Protein AF-A0A6B3E8I5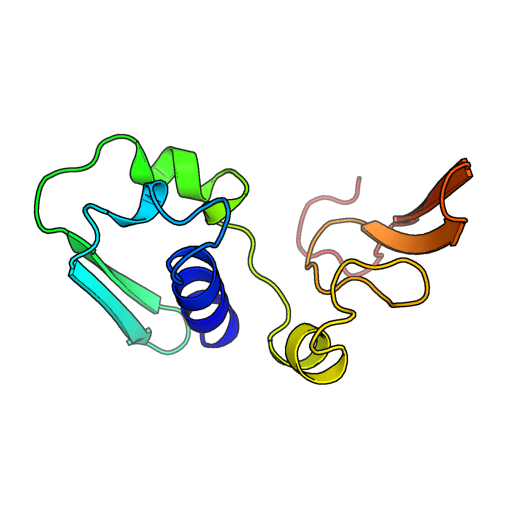-F1 (afdb_monomer)

Foldseek 3Di:
DVLQQVLLCVLCDPPHPNVVLCPQWPDWDDPDPPDIDIDGVDDDPCNVVSLVDDSVFRFDPVQCVVCDPCQPPFPGWHRGLDQWTFPHDDPPPDTDIDGDPPRPDDRD

Structure (mmCIF, N/CA/C/O backbone):
data_AF-A0A6B3E8I5-F1
#
_entry.id   AF-A0A6B3E8I5-F1
#
loop_
_atom_site.group_PDB
_atom_site.id
_atom_site.type_symbol
_atom_site.label_atom_id
_atom_site.label_alt_id
_atom_site.label_comp_id
_atom_site.label_asym_id
_atom_site.label_entity_id
_atom_site.label_seq_id
_atom_site.pdbx_PDB_ins_code
_atom_site.Cartn_x
_atom_site.Cartn_y
_atom_site.Cartn_z
_atom_site.occupancy
_atom_site.B_iso_or_equiv
_atom_site.auth_seq_id
_atom_site.auth_comp_id
_atom_site.auth_asym_id
_atom_site.auth_atom_id
_atom_site.pdbx_PDB_model_num
ATOM 1 N N . ALA A 1 1 ? 6.175 -2.528 10.700 1.00 94.88 1 ALA A N 1
ATOM 2 C CA . ALA A 1 1 ? 4.981 -1.928 11.331 1.00 94.88 1 ALA A CA 1
ATOM 3 C C . ALA A 1 1 ? 4.744 -0.515 10.815 1.00 94.88 1 ALA A C 1
ATOM 5 O O . ALA A 1 1 ? 3.617 -0.215 10.464 1.00 94.88 1 ALA A O 1
ATOM 6 N N . ASP A 1 2 ? 5.772 0.332 10.711 1.00 97.88 2 ASP A N 1
ATOM 7 C CA . ASP A 1 2 ? 5.586 1.718 10.252 1.00 97.88 2 ASP A CA 1
ATOM 8 C C . ASP A 1 2 ? 5.062 1.816 8.809 1.00 97.88 2 ASP A C 1
ATOM 10 O O . ASP A 1 2 ? 4.064 2.493 8.587 1.00 97.88 2 ASP A O 1
ATOM 14 N N . ASP A 1 3 ? 5.638 1.066 7.860 1.00 98.19 3 ASP A N 1
ATOM 15 C CA . ASP A 1 3 ? 5.122 1.006 6.479 1.00 98.19 3 ASP A CA 1
ATOM 16 C C . ASP A 1 3 ? 3.707 0.419 6.393 1.00 98.19 3 ASP A C 1
ATOM 18 O O . ASP A 1 3 ? 2.912 0.835 5.556 1.00 98.19 3 ASP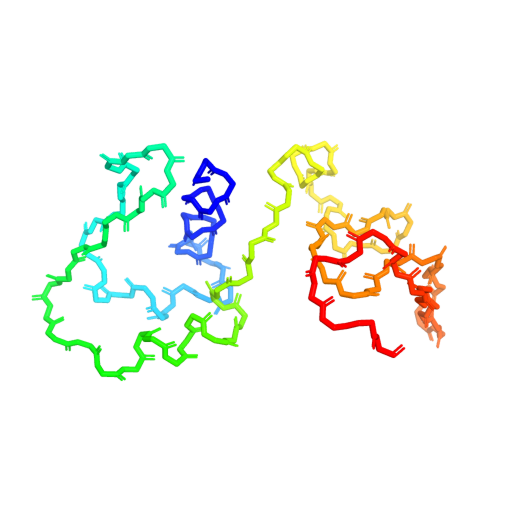 A O 1
ATOM 22 N N . VAL A 1 4 ? 3.365 -0.512 7.295 1.00 98.31 4 VAL A N 1
ATOM 23 C CA . VAL A 1 4 ? 2.016 -1.097 7.375 1.00 98.31 4 VAL A CA 1
ATOM 24 C C . VAL A 1 4 ? 1.015 -0.027 7.790 1.00 98.31 4 VAL A C 1
ATOM 26 O O . VAL A 1 4 ? 0.041 0.192 7.083 1.00 98.31 4 VAL A O 1
ATOM 29 N N . LEU A 1 5 ? 1.263 0.663 8.909 1.00 98.62 5 LEU A N 1
ATOM 30 C CA . LEU A 1 5 ? 0.366 1.714 9.386 1.00 98.62 5 LEU A CA 1
ATOM 31 C C . LEU A 1 5 ? 0.219 2.823 8.342 1.00 98.62 5 LEU A C 1
ATOM 33 O O . LEU A 1 5 ? -0.900 3.207 8.029 1.00 98.62 5 LEU A O 1
ATOM 37 N N . TRP A 1 6 ? 1.334 3.275 7.767 1.00 98.38 6 TRP A N 1
ATOM 38 C CA . TRP A 1 6 ? 1.317 4.310 6.739 1.00 98.38 6 TRP A CA 1
ATOM 39 C C . TRP A 1 6 ? 0.530 3.884 5.492 1.00 98.38 6 TRP A C 1
ATOM 41 O O . TRP A 1 6 ? -0.235 4.685 4.964 1.00 98.38 6 TRP A O 1
ATOM 51 N N . SER A 1 7 ? 0.672 2.633 5.039 1.00 98.31 7 SER A N 1
ATOM 52 C CA . SER A 1 7 ? -0.076 2.130 3.878 1.00 98.31 7 SER A CA 1
ATOM 53 C C . SER A 1 7 ? -1.573 2.049 4.174 1.00 98.31 7 SER A C 1
ATOM 55 O O . SER A 1 7 ? -2.369 2.536 3.381 1.00 98.31 7 SER A O 1
ATOM 57 N N . LEU A 1 8 ? -1.966 1.523 5.340 1.00 98.38 8 LEU A N 1
ATOM 58 C CA . LEU A 1 8 ? -3.375 1.463 5.745 1.00 98.38 8 LEU A CA 1
ATOM 59 C C . LEU A 1 8 ? -3.995 2.863 5.886 1.00 98.38 8 LEU A C 1
ATOM 61 O O . LEU A 1 8 ? -5.117 3.088 5.449 1.00 98.38 8 LEU A O 1
ATOM 65 N N . GLU A 1 9 ? -3.263 3.826 6.456 1.00 98.25 9 GLU A N 1
ATOM 66 C CA . GLU A 1 9 ? -3.695 5.230 6.525 1.00 98.25 9 GLU A CA 1
ATOM 67 C C . GLU A 1 9 ? -3.813 5.868 5.141 1.00 98.25 9 GLU A C 1
ATOM 69 O O . GLU A 1 9 ? -4.726 6.662 4.909 1.00 98.25 9 GLU A O 1
ATOM 74 N N . ARG A 1 10 ? -2.909 5.520 4.217 1.00 97.19 10 ARG A N 1
ATOM 75 C CA . ARG A 1 10 ? -2.985 5.955 2.826 1.00 97.19 10 ARG A CA 1
ATOM 76 C C . ARG A 1 10 ? -4.259 5.419 2.181 1.00 97.19 10 ARG A C 1
ATOM 78 O O . ARG A 1 10 ? -5.000 6.225 1.638 1.00 97.19 10 ARG A O 1
ATOM 85 N N . HIS A 1 11 ? -4.519 4.114 2.265 1.00 97.94 11 HIS A N 1
ATOM 86 C CA . HIS A 1 11 ? -5.701 3.450 1.692 1.00 97.94 11 HIS A CA 1
ATOM 87 C C . HIS A 1 11 ? -7.014 3.990 2.263 1.00 97.94 11 HIS A C 1
ATOM 89 O O . HIS A 1 11 ? -7.927 4.288 1.507 1.00 97.94 11 HIS A O 1
ATOM 95 N N . ALA A 1 12 ? -7.066 4.245 3.572 1.00 98.19 12 ALA A N 1
ATOM 96 C CA . ALA A 1 12 ? -8.204 4.886 4.237 1.00 98.19 12 ALA A CA 1
ATOM 97 C C . ALA A 1 12 ? -8.344 6.395 3.931 1.00 98.19 12 ALA A C 1
ATOM 99 O O . ALA A 1 12 ? -9.264 7.061 4.419 1.00 98.19 12 ALA A O 1
ATOM 100 N N . GLY A 1 13 ? -7.390 6.983 3.204 1.00 97.31 13 GLY A N 1
ATOM 101 C CA . GLY A 1 13 ? -7.355 8.404 2.891 1.00 97.31 13 GLY A CA 1
ATOM 102 C C . GLY A 1 13 ? -8.495 8.814 1.962 1.00 97.31 13 GLY A C 1
ATOM 103 O O . GLY A 1 13 ? -8.855 8.100 1.038 1.00 97.31 13 GLY A O 1
ATOM 104 N N . LYS A 1 14 ? -9.042 10.020 2.155 1.00 91.81 14 LYS A N 1
ATOM 105 C CA . LYS A 1 14 ? -10.145 10.528 1.322 1.00 91.81 14 LYS A CA 1
ATOM 106 C C . LYS A 1 14 ? -9.789 10.469 -0.168 1.00 91.81 14 LYS A C 1
ATOM 108 O O . LYS A 1 14 ? -8.758 11.011 -0.562 1.00 91.81 14 LYS A O 1
ATOM 113 N N . LYS A 1 15 ? -10.718 9.953 -0.981 1.00 90.75 15 LYS A N 1
ATOM 114 C CA . LYS A 1 15 ? -10.604 9.793 -2.445 1.00 90.75 15 LYS A CA 1
ATOM 115 C C . LYS A 1 15 ? -9.626 8.707 -2.900 1.00 90.75 15 LYS A C 1
ATOM 117 O O . LYS A 1 15 ? -9.342 8.647 -4.094 1.00 90.75 15 LYS A O 1
ATOM 122 N N . MET A 1 16 ? -9.118 7.873 -1.997 1.00 94.81 16 MET A N 1
ATOM 123 C CA . MET A 1 16 ? -8.473 6.641 -2.432 1.00 94.81 16 MET A CA 1
ATOM 124 C C . MET A 1 16 ? -9.525 5.634 -2.873 1.00 94.81 16 MET A C 1
ATOM 126 O O . MET A 1 16 ? -10.649 5.646 -2.373 1.00 94.81 16 MET A O 1
ATOM 130 N N . GLU A 1 17 ? -9.148 4.783 -3.817 1.00 93.94 17 GLU A N 1
ATOM 131 C CA . GLU A 1 17 ? -10.019 3.739 -4.352 1.00 93.94 17 GLU A CA 1
ATOM 132 C C . GLU A 1 17 ? -10.475 2.769 -3.260 1.00 93.94 17 GLU A C 1
ATOM 134 O O . GLU A 1 17 ? -11.615 2.339 -3.296 1.00 93.94 17 GLU A O 1
ATOM 139 N N . GLN A 1 18 ? -9.622 2.528 -2.260 1.00 96.88 18 GLN A N 1
ATOM 140 C CA . GLN A 1 18 ? -9.859 1.607 -1.153 1.00 96.88 18 GLN A CA 1
ATOM 141 C C . GLN A 1 18 ? -10.412 2.303 0.108 1.00 96.88 18 GLN A C 1
ATOM 143 O O . GLN A 1 18 ? -10.146 1.866 1.227 1.00 96.88 18 GLN A O 1
ATOM 148 N N . SER A 1 19 ? -11.057 3.469 -0.020 1.00 97.62 19 SER A N 1
ATOM 149 C CA . SER A 1 19 ? -11.475 4.234 1.169 1.00 97.62 19 SER A CA 1
ATOM 150 C C . SER A 1 19 ? -12.630 3.562 1.913 1.00 97.62 19 SER A C 1
ATOM 152 O O . SER A 1 19 ? -12.668 3.587 3.146 1.00 97.62 19 SER A O 1
ATOM 154 N N . ASP A 1 20 ? -13.594 3.014 1.174 1.00 96.31 20 ASP A N 1
ATOM 155 C CA . ASP A 1 20 ? -14.850 2.481 1.703 1.00 96.31 20 ASP A CA 1
ATOM 156 C C . ASP A 1 20 ? -14.643 1.197 2.510 1.00 96.31 20 ASP A C 1
ATOM 158 O O . ASP A 1 20 ? -15.359 0.958 3.487 1.00 96.31 20 ASP A O 1
ATOM 162 N N . GLU A 1 21 ? -13.590 0.427 2.231 1.00 97.62 21 GLU A N 1
ATOM 163 C CA . GLU A 1 21 ? -13.217 -0.735 3.041 1.00 97.62 21 GLU A CA 1
ATOM 164 C C . GLU A 1 21 ? -12.795 -0.358 4.470 1.00 97.62 21 GLU A C 1
ATOM 166 O O . GLU A 1 21 ? -12.758 -1.224 5.347 1.00 97.62 21 GLU A O 1
ATOM 171 N N . PHE A 1 22 ? -12.511 0.919 4.748 1.00 98.00 22 PHE A N 1
ATOM 172 C CA . PHE A 1 22 ? -12.135 1.412 6.077 1.00 98.00 22 PHE A CA 1
ATOM 173 C C . PHE A 1 22 ? -13.254 2.186 6.790 1.00 98.00 22 PHE A C 1
ATOM 175 O O . PHE A 1 22 ? -13.029 2.676 7.901 1.00 98.00 22 PHE A O 1
ATOM 182 N N . ASP A 1 23 ? -14.471 2.268 6.242 1.00 96.25 23 ASP A N 1
ATOM 183 C CA . ASP A 1 23 ? -15.563 3.080 6.811 1.00 96.25 23 ASP A CA 1
ATOM 184 C C . ASP A 1 23 ? -15.911 2.704 8.264 1.00 96.25 23 ASP A C 1
ATOM 186 O O . ASP A 1 23 ? -16.153 3.568 9.128 1.00 96.25 23 ASP A O 1
ATOM 190 N N . ASN A 1 24 ? -15.869 1.405 8.569 1.00 97.94 24 ASN A N 1
ATOM 191 C CA . ASN A 1 24 ? -16.112 0.875 9.909 1.00 97.94 24 ASN A CA 1
ATOM 192 C C . ASN A 1 24 ? -14.898 0.982 10.841 1.00 97.94 24 ASN A C 1
ATOM 194 O O . ASN A 1 24 ? -15.055 0.790 12.050 1.00 97.94 24 ASN A O 1
ATOM 198 N N . VAL A 1 25 ? -13.705 1.315 10.344 1.00 98.19 25 VAL A N 1
ATOM 199 C CA . VAL A 1 25 ? -12.501 1.471 11.170 1.00 98.19 25 VAL A CA 1
ATOM 200 C C . VAL A 1 25 ? -12.593 2.781 11.958 1.00 98.19 25 VAL A C 1
ATOM 202 O O . VAL A 1 25 ? -12.869 3.860 11.434 1.00 98.19 25 VAL A O 1
ATOM 205 N N . SER A 1 26 ? -12.396 2.696 13.272 1.00 98.38 26 SER A N 1
ATOM 206 C CA . SER A 1 26 ? -12.380 3.846 14.184 1.00 98.38 26 SER A CA 1
ATOM 207 C C . SER A 1 26 ? -10.971 4.331 14.506 1.00 98.38 26 SER A C 1
ATOM 209 O O . SER A 1 26 ? -10.776 5.522 14.734 1.00 98.38 26 SER A O 1
ATOM 211 N N . SER A 1 27 ? -9.981 3.437 14.547 1.00 98.44 27 SER A N 1
ATOM 212 C CA . SER A 1 27 ? -8.576 3.822 14.716 1.00 98.44 27 SER A CA 1
ATOM 213 C C . SER A 1 27 ? -7.629 2.735 14.232 1.00 98.44 27 SER A C 1
ATOM 215 O O . SER A 1 27 ? -7.944 1.550 14.341 1.00 98.44 27 SER A O 1
ATOM 217 N N . MET A 1 28 ? -6.448 3.155 13.783 1.00 98.56 28 MET A N 1
ATOM 218 C CA . MET A 1 28 ? -5.317 2.299 13.434 1.00 98.56 28 MET A CA 1
ATOM 219 C C . MET A 1 28 ? -4.098 2.802 14.202 1.00 98.56 28 MET A C 1
ATOM 221 O O . MET A 1 28 ? -3.816 4.000 14.191 1.00 98.56 28 MET A O 1
ATOM 225 N N . LYS A 1 29 ? -3.416 1.928 14.946 1.00 98.44 29 LYS A N 1
ATOM 226 C CA . LYS A 1 29 ? -2.261 2.319 15.767 1.00 98.44 29 LYS A CA 1
ATOM 227 C C . LYS A 1 29 ? -1.188 1.247 15.751 1.00 98.44 29 LYS A C 1
ATOM 229 O O . LYS A 1 29 ? -1.488 0.072 15.941 1.00 98.44 29 LYS A O 1
ATOM 234 N N . LYS A 1 30 ? 0.073 1.659 15.635 1.00 98.31 30 LYS A N 1
ATOM 235 C CA . LYS A 1 30 ? 1.217 0.804 15.958 1.00 98.31 30 LYS A CA 1
ATOM 236 C C . LYS A 1 30 ? 1.285 0.630 17.472 1.00 98.31 30 LYS A C 1
ATOM 238 O O . LYS A 1 30 ? 1.578 1.581 18.191 1.00 98.31 30 LYS A O 1
ATOM 243 N N . THR A 1 31 ? 0.996 -0.573 17.948 1.00 98.19 31 THR A N 1
ATOM 244 C CA . THR A 1 31 ? 0.981 -0.911 19.381 1.00 98.19 31 THR A CA 1
ATOM 245 C C . THR A 1 31 ? 2.205 -1.714 19.811 1.00 98.19 31 THR A C 1
ATOM 247 O O . THR A 1 31 ? 2.450 -1.863 21.003 1.00 98.19 31 THR A O 1
ATOM 250 N N . GLY A 1 32 ? 3.044 -2.128 18.856 1.00 97.44 32 GLY A N 1
ATOM 251 C CA . GLY A 1 32 ? 4.331 -2.761 19.123 1.00 97.44 32 GLY A CA 1
ATOM 252 C C . GLY A 1 32 ? 5.285 -2.717 17.923 1.00 97.44 32 GLY A C 1
ATOM 253 O O . GLY A 1 32 ? 4.928 -2.221 16.849 1.00 97.44 32 GLY A O 1
ATOM 254 N N . PRO A 1 33 ? 6.515 -3.253 18.056 1.00 96.25 33 PRO A N 1
ATOM 255 C CA . PRO A 1 33 ? 7.515 -3.231 16.982 1.00 96.25 33 PRO A CA 1
ATOM 256 C C . PRO A 1 33 ? 7.052 -3.910 15.683 1.00 96.25 33 PRO A C 1
ATOM 258 O O . PRO A 1 33 ? 7.416 -3.484 14.585 1.00 96.25 33 PRO A O 1
ATOM 261 N N . ARG A 1 34 ? 6.221 -4.952 15.800 1.00 96.44 34 ARG A N 1
ATOM 262 C CA . ARG A 1 34 ? 5.628 -5.710 14.686 1.00 96.44 34 ARG A CA 1
ATOM 263 C C . ARG A 1 34 ? 4.112 -5.877 14.843 1.00 96.44 34 ARG A C 1
ATOM 265 O O . ARG A 1 34 ? 3.561 -6.867 14.387 1.00 96.44 34 ARG A O 1
ATOM 272 N N . GLU A 1 35 ? 3.451 -4.921 15.492 1.00 98.00 35 GLU A N 1
ATOM 273 C CA . GLU A 1 35 ? 2.028 -5.024 15.826 1.00 98.00 35 GLU A CA 1
ATOM 274 C C . GLU A 1 35 ? 1.278 -3.740 15.463 1.00 98.00 35 GLU A C 1
ATOM 276 O O . GLU A 1 35 ? 1.689 -2.643 15.857 1.00 98.00 35 GLU A O 1
ATOM 281 N N . ILE A 1 36 ? 0.174 -3.899 14.727 1.00 98.31 36 ILE A N 1
ATOM 282 C CA . ILE A 1 36 ? -0.817 -2.857 14.455 1.00 98.31 36 ILE A CA 1
ATOM 283 C C . ILE A 1 36 ? -2.144 -3.298 15.072 1.00 98.31 36 ILE A C 1
ATOM 285 O O . ILE A 1 36 ? -2.639 -4.382 14.773 1.00 98.31 36 ILE A O 1
ATOM 289 N N . THR A 1 37 ? -2.735 -2.442 15.899 1.00 98.38 37 THR A N 1
ATOM 290 C CA . THR A 1 37 ? -4.083 -2.627 16.436 1.00 98.38 37 THR A CA 1
ATOM 291 C C . THR A 1 37 ? -5.062 -1.754 15.665 1.00 98.38 37 THR A C 1
ATOM 293 O O . THR A 1 37 ? -4.900 -0.531 15.606 1.00 98.38 37 THR A O 1
ATOM 296 N N . LEU A 1 38 ? -6.110 -2.380 15.130 1.00 98.38 38 LEU A N 1
ATOM 297 C CA . LEU A 1 38 ? -7.253 -1.700 14.534 1.00 98.38 38 LEU A CA 1
ATOM 298 C C . LEU A 1 38 ? -8.462 -1.812 15.461 1.00 98.38 38 LEU A C 1
ATOM 300 O O . LEU A 1 38 ? -8.701 -2.851 16.077 1.00 98.38 38 LEU A O 1
ATOM 304 N N . ARG A 1 39 ? -9.227 -0.730 15.571 1.00 98.44 39 ARG A N 1
ATOM 305 C CA . ARG A 1 39 ? -10.516 -0.709 16.272 1.00 98.44 39 ARG A CA 1
ATOM 306 C C . ARG A 1 39 ? -11.612 -0.377 15.282 1.00 98.44 39 ARG A C 1
ATOM 308 O O . ARG A 1 39 ? -11.372 0.366 14.337 1.00 98.44 39 ARG A O 1
ATOM 315 N N . PHE A 1 40 ? -12.806 -0.889 15.546 1.00 98.62 40 PHE A N 1
ATOM 316 C CA . PHE A 1 40 ? -13.963 -0.742 14.673 1.00 98.62 40 PHE A CA 1
ATOM 317 C C . PHE A 1 40 ? -15.111 -0.057 15.414 1.00 98.62 40 PHE A C 1
ATOM 319 O O . PHE A 1 40 ? -15.204 -0.139 16.641 1.00 98.62 40 PHE A O 1
ATOM 326 N N . LYS A 1 41 ? -15.961 0.650 14.669 1.00 98.50 41 LYS A N 1
ATOM 327 C CA . LYS A 1 41 ? -17.204 1.279 15.145 1.00 98.50 41 LYS A CA 1
ATOM 328 C C . LYS A 1 41 ? -18.336 0.252 15.246 1.00 98.50 41 LYS A C 1
ATOM 330 O O . LYS A 1 41 ? -19.202 0.379 16.104 1.00 98.50 41 LYS A O 1
ATOM 335 N N . ALA A 1 42 ? -18.298 -0.762 14.384 1.00 97.44 42 ALA A N 1
ATOM 336 C CA . ALA A 1 42 ? -19.220 -1.888 14.330 1.00 97.44 42 ALA A CA 1
ATOM 337 C C . ALA A 1 42 ? -18.469 -3.147 13.853 1.00 97.44 42 ALA A C 1
ATOM 339 O O . ALA A 1 42 ? -17.398 -3.016 13.259 1.00 97.44 42 ALA A O 1
ATOM 340 N N . PRO A 1 43 ? -18.983 -4.362 14.107 1.00 97.81 43 PRO A N 1
ATOM 341 C CA . PRO A 1 43 ? -18.408 -5.578 13.540 1.00 97.81 43 PRO A CA 1
ATOM 342 C C . PRO A 1 43 ? -18.335 -5.511 12.010 1.00 97.81 43 PRO A C 1
ATOM 344 O O . PRO A 1 43 ? -19.319 -5.162 11.364 1.00 97.81 43 PRO A O 1
ATOM 347 N N . ASP A 1 44 ? -17.191 -5.899 11.445 1.00 97.88 44 ASP A N 1
ATOM 348 C CA . ASP A 1 44 ? -16.962 -5.914 10.001 1.00 97.88 44 ASP A CA 1
ATOM 349 C C . ASP A 1 44 ? -16.417 -7.280 9.564 1.00 97.88 44 ASP A C 1
ATOM 351 O O . ASP A 1 44 ? -15.272 -7.638 9.844 1.00 97.88 44 ASP A O 1
ATOM 355 N N . ALA A 1 45 ? -17.263 -8.073 8.906 1.00 96.62 45 ALA A N 1
ATOM 356 C CA . ALA A 1 45 ? -16.907 -9.417 8.452 1.00 96.62 45 ALA A CA 1
ATOM 357 C C . ALA A 1 45 ? -16.116 -9.426 7.131 1.00 96.62 45 ALA A C 1
ATOM 359 O O . ALA A 1 45 ? -15.585 -10.471 6.741 1.00 96.62 45 ALA A O 1
ATOM 360 N N . LEU A 1 46 ? -16.068 -8.299 6.418 1.00 97.06 46 LEU A N 1
ATOM 361 C CA . LEU A 1 46 ? -15.415 -8.186 5.115 1.00 97.06 46 LEU A CA 1
ATOM 362 C C . LEU 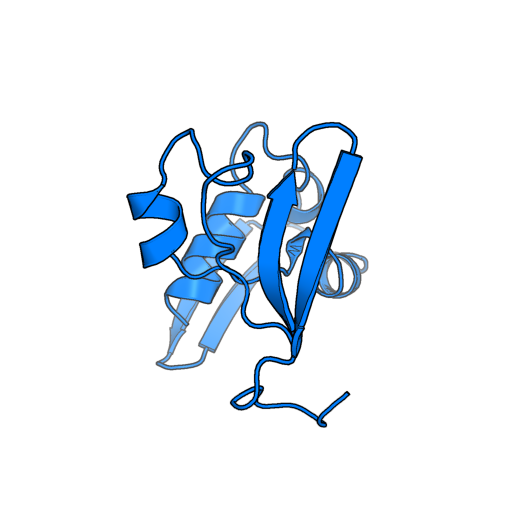A 1 46 ? -14.011 -7.604 5.230 1.00 97.06 46 LEU A C 1
ATOM 364 O O . LEU A 1 46 ? -13.177 -7.912 4.382 1.00 97.06 46 LEU A O 1
ATOM 368 N N . PHE A 1 47 ? -13.710 -6.865 6.296 1.00 97.81 47 PHE A N 1
ATOM 369 C CA . PHE A 1 47 ? -12.432 -6.177 6.456 1.00 97.81 47 PHE A CA 1
ATOM 370 C C . PHE A 1 47 ? -11.203 -7.081 6.277 1.00 97.81 47 PHE A C 1
ATOM 372 O O . PHE A 1 47 ? -10.272 -6.739 5.556 1.00 97.81 47 PHE A O 1
ATOM 379 N N . THR A 1 48 ? -11.188 -8.283 6.862 1.00 96.38 48 THR A N 1
ATOM 380 C CA . THR A 1 48 ? -10.052 -9.206 6.675 1.00 96.38 48 THR A CA 1
ATOM 381 C C . THR A 1 48 ? -9.914 -9.683 5.226 1.00 96.38 48 THR A C 1
ATOM 383 O O . THR A 1 48 ? -8.802 -9.941 4.777 1.00 96.38 48 THR A O 1
ATOM 386 N N . LYS A 1 49 ? -11.020 -9.783 4.477 1.00 97.50 49 LYS A N 1
ATOM 387 C CA . LYS A 1 49 ? -10.981 -10.096 3.041 1.00 97.50 49 LYS A CA 1
ATOM 388 C C . LYS A 1 49 ? -10.488 -8.901 2.231 1.00 97.50 49 LYS A C 1
ATOM 390 O O . LYS A 1 49 ? -9.695 -9.103 1.322 1.00 97.50 49 LYS A O 1
ATOM 395 N N . ALA A 1 50 ? -10.892 -7.685 2.595 1.00 97.69 50 ALA A N 1
ATOM 396 C CA . ALA A 1 50 ? -10.363 -6.461 1.999 1.00 97.69 50 ALA A CA 1
ATOM 397 C C . ALA A 1 50 ? -8.840 -6.364 2.187 1.00 97.69 50 ALA A C 1
ATOM 399 O O . ALA A 1 50 ? -8.116 -6.127 1.225 1.00 97.69 50 ALA A O 1
ATOM 400 N N . LEU A 1 51 ? -8.331 -6.680 3.385 1.00 97.75 51 LEU A N 1
ATOM 401 C CA . LEU A 1 51 ? -6.888 -6.759 3.649 1.00 97.75 51 LEU A CA 1
ATOM 402 C C . LEU A 1 51 ? -6.156 -7.861 2.864 1.00 97.75 51 LEU A C 1
ATOM 404 O O . LEU A 1 51 ? -4.931 -7.843 2.791 1.00 97.75 51 LEU A O 1
ATOM 408 N N . ALA A 1 52 ? -6.864 -8.845 2.313 1.00 97.06 52 ALA A N 1
ATOM 409 C CA . ALA A 1 52 ? -6.263 -9.825 1.411 1.00 97.06 52 ALA A CA 1
ATOM 410 C C . ALA A 1 52 ? -6.212 -9.332 -0.050 1.00 97.06 52 ALA A C 1
ATOM 412 O O . ALA A 1 52 ? -5.557 -9.970 -0.872 1.00 97.06 52 ALA A O 1
ATOM 413 N N . GLY A 1 53 ? -6.905 -8.234 -0.366 1.00 96.25 53 GLY A N 1
ATOM 414 C CA . GLY A 1 53 ? -6.869 -7.536 -1.650 1.00 96.25 53 GLY A CA 1
ATOM 415 C C . GLY A 1 53 ? -6.110 -6.209 -1.565 1.00 96.25 53 GLY A C 1
ATOM 416 O O . GLY A 1 53 ? -5.194 -6.047 -0.754 1.00 96.25 53 GLY A O 1
ATOM 417 N N . ASP A 1 54 ? -6.505 -5.248 -2.399 1.00 95.38 54 ASP A N 1
ATOM 418 C CA . ASP A 1 54 ? -5.748 -4.008 -2.615 1.00 95.38 54 ASP A CA 1
ATOM 419 C C . ASP A 1 54 ? -5.646 -3.130 -1.358 1.00 95.38 54 ASP A C 1
ATOM 421 O O . ASP A 1 54 ? -4.596 -2.539 -1.097 1.00 95.38 54 ASP A O 1
ATOM 425 N N . ALA A 1 55 ? -6.682 -3.134 -0.512 1.00 97.31 55 ALA A N 1
ATOM 426 C CA . ALA A 1 55 ? -6.711 -2.403 0.758 1.00 97.31 55 ALA A CA 1
ATOM 427 C C . ALA A 1 55 ? -5.639 -2.876 1.762 1.00 97.31 55 ALA A C 1
ATOM 429 O O . ALA A 1 55 ? -5.306 -2.163 2.711 1.00 97.31 55 ALA A O 1
ATOM 430 N N . GLY A 1 56 ? -5.093 -4.082 1.580 1.00 97.25 56 GLY A N 1
ATOM 431 C CA . GLY A 1 56 ? -4.027 -4.629 2.417 1.00 97.25 56 GLY A CA 1
ATOM 432 C C . GLY A 1 56 ? -2.621 -4.489 1.850 1.00 97.25 56 GLY A C 1
ATOM 433 O O . GLY A 1 56 ? -1.670 -4.925 2.505 1.00 97.25 56 GLY A O 1
ATOM 434 N N . ILE A 1 57 ? -2.449 -3.908 0.657 1.00 97.44 57 ILE A N 1
ATOM 435 C CA . ILE A 1 57 ? -1.123 -3.776 0.048 1.00 97.44 57 ILE A CA 1
ATOM 436 C C . ILE A 1 57 ? -0.245 -2.885 0.929 1.00 97.44 57 ILE A C 1
ATOM 438 O O . ILE A 1 57 ? -0.583 -1.739 1.224 1.00 97.44 57 ILE A O 1
ATOM 442 N N . VAL A 1 58 ? 0.914 -3.412 1.327 1.00 97.69 58 VAL A N 1
ATOM 443 C CA . VAL A 1 58 ? 1.935 -2.661 2.060 1.00 97.69 58 VAL A CA 1
ATOM 444 C C . VAL A 1 58 ? 2.986 -2.174 1.074 1.00 97.69 58 VAL A C 1
ATOM 446 O O . VAL A 1 58 ? 3.716 -2.981 0.490 1.00 97.69 58 VAL A O 1
ATOM 449 N N . TYR A 1 59 ? 3.081 -0.857 0.928 1.00 97.56 59 TYR A N 1
ATOM 450 C CA . TYR A 1 59 ? 4.104 -0.212 0.114 1.00 97.56 59 TYR A CA 1
ATOM 451 C C . TYR A 1 59 ? 5.299 0.227 0.961 1.00 97.56 59 TYR A C 1
ATOM 453 O O . TYR A 1 59 ? 5.172 0.528 2.149 1.00 97.56 59 TYR A O 1
ATOM 461 N N . SER A 1 60 ? 6.459 0.358 0.321 1.00 97.62 60 SER A N 1
ATOM 462 C CA . SER A 1 60 ? 7.575 1.125 0.875 1.00 97.62 60 SER A CA 1
ATOM 463 C C . SER A 1 60 ? 7.196 2.605 0.960 1.00 97.62 60 SER A C 1
ATOM 465 O O . SER A 1 60 ? 7.141 3.295 -0.063 1.00 97.62 60 SER A O 1
ATOM 467 N N . LYS A 1 61 ? 6.990 3.132 2.177 1.00 97.81 61 LYS A N 1
ATOM 468 C CA . LYS A 1 61 ? 6.689 4.560 2.388 1.00 97.81 61 LYS A CA 1
ATOM 469 C C . LYS A 1 61 ? 7.744 5.452 1.748 1.00 97.81 61 LYS A C 1
ATOM 471 O O . LYS A 1 61 ? 7.418 6.491 1.174 1.00 97.81 61 LYS A O 1
ATOM 476 N N . LYS A 1 62 ? 9.012 5.058 1.877 1.00 97.69 62 LYS A N 1
ATOM 477 C CA . LYS A 1 62 ? 10.156 5.799 1.344 1.00 97.69 62 LYS A CA 1
ATOM 478 C C . LYS A 1 62 ? 10.037 5.978 -0.169 1.00 97.69 62 LYS A C 1
ATOM 480 O O . LYS A 1 62 ? 10.153 7.104 -0.638 1.00 97.69 62 LYS A O 1
ATOM 485 N N . GLU A 1 63 ? 9.795 4.894 -0.904 1.00 96.81 63 GLU A N 1
ATOM 486 C CA . GLU A 1 63 ? 9.756 4.938 -2.370 1.00 96.81 63 GLU A CA 1
ATOM 487 C C . GLU A 1 63 ? 8.520 5.695 -2.870 1.00 96.81 63 GLU A C 1
ATOM 489 O O . GLU A 1 63 ? 8.655 6.571 -3.721 1.00 96.81 63 GLU A O 1
ATOM 494 N N . VAL A 1 64 ? 7.340 5.475 -2.271 1.00 97.19 64 VAL A N 1
ATOM 495 C CA . VAL A 1 64 ? 6.133 6.242 -2.640 1.00 97.19 64 VAL A CA 1
ATOM 496 C C . VAL A 1 64 ? 6.313 7.736 -2.362 1.00 97.19 64 VAL A C 1
ATOM 498 O O . VAL A 1 64 ? 5.973 8.569 -3.196 1.00 97.19 64 VAL A O 1
ATOM 501 N N . THR A 1 65 ? 6.886 8.098 -1.209 1.00 96.62 65 THR A N 1
ATOM 502 C CA . THR A 1 65 ? 7.124 9.510 -0.860 1.00 96.62 65 THR A CA 1
ATOM 503 C C . THR A 1 65 ? 8.140 10.159 -1.801 1.00 96.62 65 THR A C 1
ATOM 505 O O . THR A 1 65 ? 7.979 11.324 -2.149 1.00 96.62 65 THR A O 1
ATOM 508 N N . ALA A 1 66 ? 9.175 9.424 -2.219 1.00 96.75 66 ALA A N 1
ATOM 509 C CA . ALA A 1 66 ? 10.185 9.928 -3.147 1.00 96.75 66 ALA A CA 1
ATOM 510 C C . ALA A 1 66 ? 9.630 10.160 -4.562 1.00 96.75 66 ALA A C 1
ATOM 512 O O . ALA A 1 66 ? 10.065 11.093 -5.232 1.00 96.75 66 ALA A O 1
ATOM 513 N N . GLN A 1 67 ? 8.679 9.333 -5.006 1.00 96.69 67 GLN A N 1
ATOM 514 C CA . GLN A 1 67 ? 8.022 9.478 -6.310 1.00 96.69 67 GLN A CA 1
ATOM 515 C C . GLN A 1 67 ? 6.907 10.536 -6.303 1.00 96.69 67 GLN A C 1
ATOM 517 O O . GLN A 1 67 ? 6.631 11.145 -7.333 1.00 96.69 67 GLN A O 1
ATOM 522 N N . GLY A 1 68 ? 6.287 10.800 -5.149 1.00 95.31 68 GLY A N 1
ATOM 523 C CA . GLY A 1 68 ? 5.271 11.842 -5.009 1.00 95.31 68 GLY A CA 1
ATOM 524 C C . GLY A 1 68 ? 4.045 11.580 -5.887 1.00 95.31 68 GLY A C 1
ATOM 525 O O . GLY A 1 68 ? 3.473 10.493 -5.851 1.00 95.31 68 GLY A O 1
ATOM 526 N N . GLU A 1 69 ? 3.635 12.585 -6.662 1.00 94.12 69 GLU A N 1
ATOM 527 C CA . GLU A 1 69 ? 2.476 12.501 -7.566 1.00 94.12 69 GLU A CA 1
ATOM 528 C C . GLU A 1 69 ? 2.699 11.545 -8.748 1.00 94.12 69 GLU A C 1
ATOM 530 O O . GLU A 1 69 ? 1.731 11.040 -9.309 1.00 94.12 69 GLU A O 1
ATOM 535 N N . GLU A 1 70 ? 3.956 11.238 -9.077 1.00 95.25 70 GLU A N 1
ATOM 536 C CA . GLU A 1 70 ? 4.315 10.304 -10.151 1.00 95.25 70 GLU A CA 1
ATOM 537 C C . GLU A 1 70 ? 4.291 8.836 -9.703 1.00 95.25 70 GLU A C 1
ATOM 539 O O . GLU A 1 70 ? 4.516 7.922 -10.498 1.00 95.25 70 GLU A O 1
ATOM 544 N N . PHE A 1 71 ? 4.021 8.562 -8.423 1.00 94.81 71 PHE A N 1
ATOM 545 C CA . PHE A 1 71 ? 3.899 7.182 -7.973 1.00 94.81 71 PHE A CA 1
ATOM 546 C C . PHE A 1 71 ? 2.768 6.465 -8.724 1.00 94.81 71 PHE A C 1
ATOM 548 O O . PHE A 1 71 ? 1.608 6.873 -8.674 1.00 94.81 71 PHE A O 1
ATOM 555 N N . GLY A 1 72 ? 3.110 5.351 -9.375 1.00 91.88 72 GLY A N 1
ATOM 556 C CA . GLY A 1 72 ? 2.170 4.570 -10.180 1.00 91.88 72 GLY A CA 1
ATOM 557 C C . GLY A 1 72 ? 2.072 5.008 -11.644 1.00 91.88 72 GLY A C 1
ATOM 558 O O . GLY A 1 72 ? 1.234 4.472 -12.368 1.00 91.88 72 GLY A O 1
ATOM 559 N N . THR A 1 73 ? 2.926 5.929 -12.104 1.00 93.75 73 THR A N 1
ATOM 560 C CA . THR A 1 73 ? 3.049 6.288 -13.523 1.00 93.75 73 THR A CA 1
ATOM 561 C C . THR A 1 73 ? 4.236 5.562 -14.188 1.00 93.75 73 THR A C 1
ATOM 563 O O . THR A 1 73 ? 5.173 5.109 -13.517 1.00 93.75 73 THR A O 1
ATOM 566 N N . PRO A 1 74 ? 4.225 5.384 -15.525 1.00 94.44 74 PRO A N 1
ATOM 567 C CA . PRO A 1 74 ? 5.369 4.830 -16.245 1.00 94.44 74 PRO A CA 1
ATOM 568 C C . PRO A 1 74 ? 6.631 5.690 -16.079 1.00 94.44 74 PRO A C 1
ATOM 570 O O . PRO A 1 74 ? 6.568 6.908 -16.180 1.00 94.44 74 PRO A O 1
ATOM 573 N N . GLY A 1 75 ? 7.797 5.051 -15.941 1.00 89.81 75 GLY A N 1
ATOM 574 C CA . GLY A 1 75 ? 9.094 5.739 -15.808 1.00 89.81 75 GLY A CA 1
ATOM 575 C C . GLY A 1 75 ? 9.689 5.694 -14.400 1.00 89.81 75 GLY A C 1
ATOM 576 O O . GLY A 1 75 ? 10.855 6.046 -14.223 1.00 89.81 75 GLY A O 1
ATOM 577 N N . HIS A 1 76 ? 8.932 5.181 -13.431 1.00 90.50 76 HIS A N 1
ATOM 578 C CA . HIS A 1 76 ? 9.354 5.011 -12.045 1.00 90.50 76 HIS A CA 1
ATOM 579 C C . HIS A 1 76 ? 9.361 3.532 -11.633 1.00 90.50 76 HIS A C 1
ATOM 581 O O . HIS A 1 76 ? 8.784 2.678 -12.310 1.00 90.50 76 HIS A O 1
ATOM 587 N N . GLY A 1 77 ? 10.075 3.218 -10.549 1.00 90.38 77 GLY A N 1
ATOM 588 C CA . GLY A 1 77 ? 10.088 1.876 -9.965 1.00 90.38 77 GLY A CA 1
ATOM 589 C C . GLY A 1 77 ? 8.807 1.577 -9.186 1.00 90.38 77 GLY A C 1
ATOM 590 O O . GLY A 1 77 ? 8.073 2.489 -8.808 1.00 90.38 77 GLY A O 1
ATOM 591 N N . ASP A 1 78 ? 8.546 0.303 -8.906 1.00 92.44 78 ASP A N 1
ATOM 592 C CA . ASP A 1 78 ? 7.472 -0.068 -7.984 1.00 92.44 78 ASP A CA 1
ATOM 593 C C . ASP A 1 78 ? 7.871 0.180 -6.511 1.00 92.44 78 ASP A C 1
ATOM 595 O O . ASP A 1 78 ? 9.025 0.472 -6.197 1.00 92.44 78 ASP A O 1
ATOM 599 N N . ALA A 1 79 ? 6.901 0.091 -5.600 1.00 96.06 79 ALA A N 1
ATOM 600 C CA . ALA A 1 79 ? 7.124 0.191 -4.153 1.00 96.06 79 ALA A CA 1
ATOM 601 C C . ALA A 1 79 ? 6.638 -1.064 -3.409 1.00 96.06 79 ALA A C 1
ATOM 603 O O . ALA A 1 79 ? 6.341 -1.005 -2.212 1.00 96.06 79 ALA A O 1
ATOM 604 N N . CYS A 1 80 ? 6.488 -2.179 -4.122 1.00 94.44 80 CYS A N 1
ATOM 605 C CA . CYS A 1 80 ? 5.861 -3.392 -3.623 1.00 94.44 80 CYS A CA 1
ATOM 606 C C . CYS A 1 80 ? 6.888 -4.321 -2.958 1.00 94.44 80 CYS A C 1
ATOM 608 O O . CYS A 1 80 ? 8.095 -4.207 -3.141 1.00 94.44 80 CYS A O 1
ATOM 610 N N . SER A 1 81 ? 6.393 -5.278 -2.172 1.00 94.38 81 SER A N 1
ATOM 611 C CA . SER A 1 81 ? 7.206 -6.295 -1.478 1.00 94.38 81 SER A CA 1
ATOM 612 C C . SER A 1 81 ? 6.937 -7.718 -1.990 1.00 94.38 81 SER A C 1
ATOM 614 O O . SER A 1 81 ? 7.158 -8.708 -1.288 1.00 94.38 81 SER A O 1
ATOM 616 N N . GLY A 1 82 ? 6.395 -7.810 -3.207 1.00 95.31 82 GLY A N 1
ATOM 617 C CA . GLY A 1 82 ? 5.959 -9.050 -3.839 1.00 95.31 82 GLY A CA 1
ATOM 618 C C . GLY A 1 82 ? 7.096 -9.881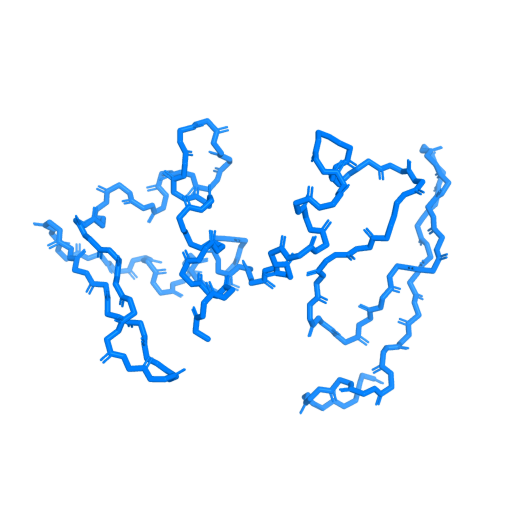 -4.451 1.00 95.31 82 GLY A C 1
ATOM 619 O O . GLY A 1 82 ? 8.265 -9.506 -4.386 1.00 95.31 82 GLY A O 1
ATOM 620 N N . PRO A 1 83 ? 6.756 -11.023 -5.075 1.00 97.25 83 PRO A N 1
ATOM 621 C CA . PRO A 1 83 ? 7.734 -11.949 -5.655 1.00 97.25 83 PRO A CA 1
ATOM 622 C C . PRO A 1 83 ? 8.383 -11.465 -6.960 1.00 97.25 83 PRO A C 1
ATOM 624 O O . PRO A 1 83 ? 9.273 -12.134 -7.489 1.00 97.25 83 PRO A O 1
ATOM 627 N N . TYR A 1 84 ? 7.951 -10.323 -7.490 1.00 96.75 84 TYR A N 1
ATOM 628 C CA . TYR A 1 84 ? 8.473 -9.718 -8.708 1.00 96.75 84 TYR A CA 1
ATOM 629 C C . TYR A 1 84 ? 8.685 -8.220 -8.503 1.00 96.75 84 TYR A C 1
ATOM 631 O O . TYR A 1 84 ? 7.966 -7.597 -7.726 1.00 96.75 84 TYR A O 1
ATOM 639 N N . THR A 1 85 ? 9.628 -7.654 -9.251 1.00 94.75 85 THR A N 1
ATOM 640 C CA . THR A 1 85 ? 9.856 -6.210 -9.362 1.00 94.75 85 THR A CA 1
ATOM 641 C C . THR A 1 85 ? 9.638 -5.744 -10.798 1.00 94.75 85 THR A C 1
ATOM 643 O O . THR A 1 85 ? 9.854 -6.497 -11.759 1.00 94.75 85 THR A O 1
ATOM 646 N N . LEU A 1 86 ? 9.205 -4.498 -10.948 1.00 96.00 86 LEU A N 1
ATOM 647 C CA . LEU A 1 86 ? 9.052 -3.816 -12.220 1.00 96.00 86 LE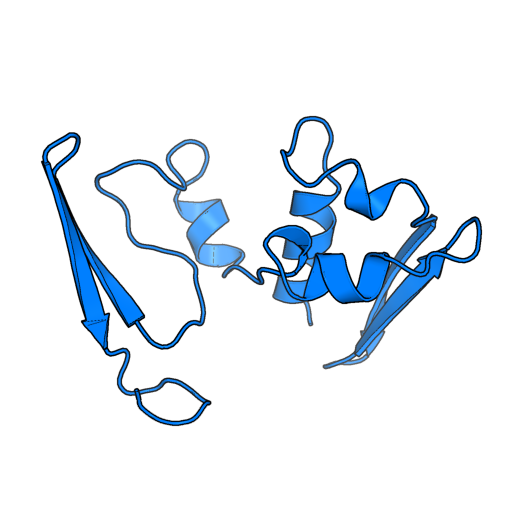U A CA 1
ATOM 648 C C . LEU A 1 86 ? 10.424 -3.602 -12.871 1.00 96.00 86 LEU A C 1
ATOM 650 O O . LEU A 1 86 ? 11.242 -2.812 -12.409 1.00 96.00 86 LEU A O 1
ATOM 654 N N . SER A 1 87 ? 10.665 -4.297 -13.982 1.00 95.19 87 SER A N 1
ATOM 655 C CA . SER A 1 87 ? 11.885 -4.148 -14.782 1.00 95.19 87 SER A CA 1
ATOM 656 C C . SER A 1 87 ? 11.737 -3.045 -15.831 1.00 95.19 87 SER A C 1
ATOM 658 O O . SER A 1 87 ? 12.659 -2.260 -16.050 1.00 95.19 87 SER A O 1
ATOM 660 N N . ARG A 1 88 ? 10.574 -2.967 -16.493 1.00 95.44 88 ARG A N 1
ATOM 661 C CA . ARG A 1 88 ? 10.304 -1.959 -17.525 1.00 95.44 88 ARG A CA 1
ATOM 662 C C . ARG A 1 88 ? 8.813 -1.699 -17.680 1.00 95.44 88 ARG A C 1
ATOM 664 O O . ARG A 1 88 ? 8.024 -2.637 -17.694 1.00 95.44 88 ARG A O 1
ATOM 671 N N . TRP A 1 89 ? 8.449 -0.445 -17.927 1.00 95.88 89 TRP A N 1
ATOM 672 C CA . TRP A 1 89 ? 7.103 -0.065 -18.352 1.00 95.88 89 TRP A CA 1
ATOM 673 C C . TRP A 1 89 ? 7.168 0.791 -19.619 1.00 95.88 89 TRP A C 1
ATOM 675 O O . TRP A 1 89 ? 7.689 1.905 -19.603 1.00 95.88 89 TRP A O 1
ATOM 685 N N . LYS A 1 90 ? 6.644 0.273 -20.733 1.00 95.44 90 LYS A N 1
ATOM 686 C CA . LYS A 1 90 ? 6.404 1.031 -21.964 1.00 95.44 90 LYS A CA 1
ATOM 687 C C . LYS A 1 90 ? 4.916 1.374 -22.047 1.00 95.44 90 LYS A C 1
ATOM 689 O O . LYS A 1 90 ? 4.095 0.505 -22.336 1.00 95.44 90 LYS A O 1
ATOM 694 N N . SER A 1 91 ? 4.584 2.630 -21.747 1.00 95.12 91 SER A N 1
ATOM 695 C CA . SER A 1 91 ? 3.198 3.116 -21.677 1.00 95.12 91 SER A CA 1
ATOM 696 C C . SER A 1 91 ? 2.398 2.769 -22.938 1.00 95.12 91 SER A C 1
ATOM 698 O O . SER A 1 91 ? 2.888 2.958 -24.052 1.00 95.12 91 SER A O 1
ATOM 700 N N . GLY A 1 92 ? 1.188 2.236 -22.748 1.00 95.81 92 GLY A N 1
ATOM 701 C CA . GLY A 1 92 ? 0.287 1.818 -23.828 1.00 95.81 92 GLY A CA 1
ATOM 702 C C . GLY A 1 92 ? 0.705 0.561 -24.601 1.00 95.81 92 GLY A C 1
ATOM 703 O O . GLY A 1 92 ? 0.027 0.213 -25.562 1.00 95.81 92 GLY A O 1
ATOM 704 N N . ASP A 1 93 ? 1.795 -0.110 -24.214 1.00 97.38 93 ASP A N 1
ATOM 705 C CA . ASP A 1 93 ? 2.319 -1.285 -24.922 1.00 97.38 93 ASP A CA 1
ATOM 706 C C . ASP A 1 93 ? 2.548 -2.472 -23.977 1.00 97.38 93 ASP A C 1
ATOM 708 O O . ASP A 1 93 ? 1.842 -3.475 -24.046 1.00 97.38 93 ASP A O 1
ATOM 712 N N . SER A 1 94 ? 3.518 -2.371 -23.062 1.00 97.00 94 SER A N 1
ATOM 713 C CA . SER A 1 94 ? 3.943 -3.521 -22.255 1.00 97.00 94 SER A CA 1
ATOM 714 C C . SER A 1 94 ? 4.514 -3.153 -20.887 1.00 97.00 94 SER A C 1
ATOM 716 O O . SER A 1 94 ? 5.121 -2.097 -20.690 1.00 97.00 94 SER A O 1
ATOM 718 N N . VAL A 1 95 ? 4.352 -4.082 -19.943 1.00 96.94 9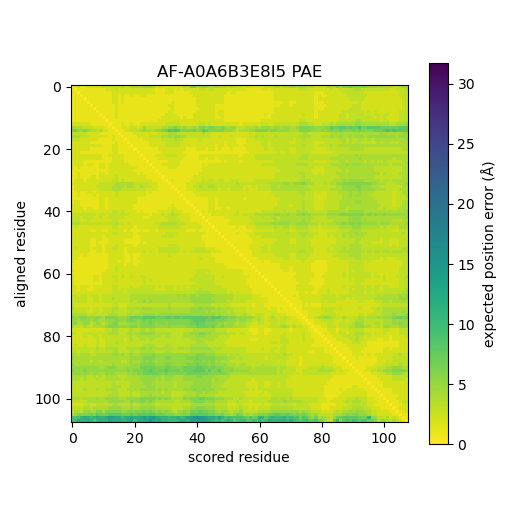5 VAL A N 1
ATOM 719 C CA . VAL A 1 95 ? 4.993 -4.085 -18.623 1.00 96.94 95 VAL A CA 1
ATOM 720 C C . VAL A 1 95 ? 5.820 -5.361 -18.509 1.00 96.94 95 VAL A C 1
ATOM 722 O O . VAL A 1 95 ? 5.322 -6.459 -18.744 1.00 96.94 95 VAL A O 1
ATOM 725 N N . THR A 1 96 ? 7.097 -5.222 -18.173 1.00 97.12 96 THR A N 1
ATOM 726 C CA . THR A 1 96 ? 8.011 -6.335 -17.919 1.00 97.12 96 THR A CA 1
ATOM 727 C C . THR A 1 96 ? 8.341 -6.369 -16.439 1.00 97.12 96 THR A C 1
ATOM 729 O O . THR A 1 96 ? 8.840 -5.390 -15.883 1.00 97.12 96 THR A O 1
ATOM 732 N N . ILE A 1 97 ? 8.100 -7.517 -15.818 1.00 97.44 97 ILE A N 1
ATOM 733 C CA . ILE A 1 97 ? 8.472 -7.800 -14.435 1.00 97.44 97 ILE A CA 1
ATOM 734 C C . ILE A 1 97 ? 9.531 -8.898 -14.405 1.00 97.44 97 ILE A C 1
ATOM 736 O O . ILE A 1 97 ? 9.564 -9.770 -15.274 1.00 97.44 97 ILE A O 1
ATOM 740 N N . GLN A 1 98 ? 10.394 -8.857 -13.400 1.00 96.06 98 GLN A N 1
ATOM 741 C CA . GLN A 1 98 ? 11.409 -9.880 -13.155 1.00 96.06 98 GLN A CA 1
ATOM 742 C C . GLN A 1 98 ? 11.268 -10.415 -11.737 1.00 96.06 98 GLN A C 1
ATOM 744 O O . GLN A 1 98 ? 10.823 -9.692 -10.846 1.00 96.06 98 GLN A O 1
ATOM 749 N N . ARG A 1 99 ? 11.613 -11.689 -11.526 1.00 96.44 99 ARG A N 1
ATOM 750 C CA . ARG A 1 99 ? 11.561 -12.302 -10.194 1.00 96.44 99 ARG A CA 1
ATOM 751 C C . ARG A 1 99 ? 12.442 -11.504 -9.230 1.00 96.44 99 ARG A C 1
ATOM 753 O O . ARG A 1 99 ? 13.567 -11.152 -9.576 1.00 96.44 99 ARG A O 1
ATOM 760 N N . TYR A 1 100 ? 11.937 -11.255 -8.028 1.00 95.69 100 TYR A N 1
ATOM 761 C CA . TYR A 1 100 ? 12.720 -10.697 -6.936 1.00 95.69 100 TYR A CA 1
ATOM 762 C C . TYR A 1 100 ? 13.370 -11.840 -6.149 1.00 95.69 100 TYR A C 1
ATOM 764 O O . TYR A 1 100 ? 12.687 -12.620 -5.484 1.00 95.69 100 TYR A O 1
ATOM 772 N N . ASP A 1 101 ? 14.690 -11.981 -6.270 1.00 94.62 101 ASP A N 1
ATOM 773 C CA . ASP A 1 101 ? 15.415 -13.141 -5.732 1.00 94.62 101 ASP A CA 1
ATOM 774 C C . ASP A 1 101 ? 15.422 -13.212 -4.195 1.00 94.62 101 ASP A C 1
ATOM 776 O O . ASP A 1 101 ? 15.493 -14.317 -3.646 1.00 94.62 101 ASP A O 1
ATOM 780 N N . ASP A 1 102 ? 15.256 -12.069 -3.524 1.00 94.31 102 ASP A N 1
ATOM 781 C CA . ASP A 1 102 ? 15.193 -11.947 -2.061 1.00 94.31 102 ASP A CA 1
ATOM 782 C C . ASP A 1 102 ? 13.751 -11.970 -1.521 1.00 94.31 102 ASP A C 1
ATOM 784 O O . ASP A 1 102 ? 13.492 -11.586 -0.376 1.00 94.31 102 ASP A O 1
ATOM 788 N N . TYR A 1 103 ? 12.780 -12.411 -2.328 1.00 96.81 103 TYR A N 1
ATOM 789 C CA . TYR A 1 103 ? 11.406 -12.548 -1.862 1.00 96.81 103 TYR A CA 1
ATOM 790 C C . TYR A 1 103 ? 11.323 -13.512 -0.672 1.00 96.81 103 TYR A C 1
ATOM 792 O O . TYR A 1 103 ? 11.809 -14.641 -0.713 1.00 96.81 103 TYR A O 1
ATOM 800 N N . TRP A 1 104 ? 10.664 -13.058 0.391 1.00 94.12 104 TRP A N 1
ATOM 801 C CA . TRP A 1 104 ? 10.583 -13.756 1.673 1.00 94.12 104 TRP A CA 1
ATOM 802 C C . TRP A 1 104 ? 9.729 -15.034 1.634 1.00 94.12 104 TRP A C 1
ATOM 804 O O . TRP A 1 104 ? 9.852 -15.884 2.517 1.00 94.12 104 TRP A O 1
ATOM 814 N N . GLY A 1 105 ? 8.825 -15.143 0.657 1.00 94.06 105 GLY A N 1
ATOM 815 C CA . GLY A 1 105 ? 7.920 -16.276 0.502 1.00 94.06 105 GLY A CA 1
ATOM 816 C C . GLY A 1 105 ? 8.521 -17.424 -0.312 1.00 94.06 105 GLY A C 1
ATOM 817 O O . GLY A 1 105 ? 9.726 -17.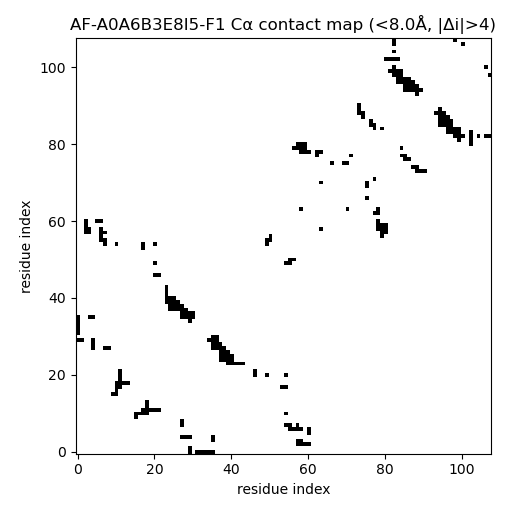517 -0.547 1.00 94.06 105 GLY A O 1
ATOM 818 N N . LYS A 1 106 ? 7.655 -18.328 -0.782 1.00 93.75 106 LYS A N 1
ATOM 819 C CA . LYS A 1 106 ? 8.075 -19.374 -1.719 1.00 93.75 106 LYS A CA 1
ATOM 820 C C . LYS A 1 106 ? 8.475 -18.725 -3.045 1.00 93.75 106 LYS A C 1
ATOM 822 O O . LYS A 1 106 ? 7.714 -17.929 -3.590 1.00 93.75 106 LYS A O 1
ATOM 827 N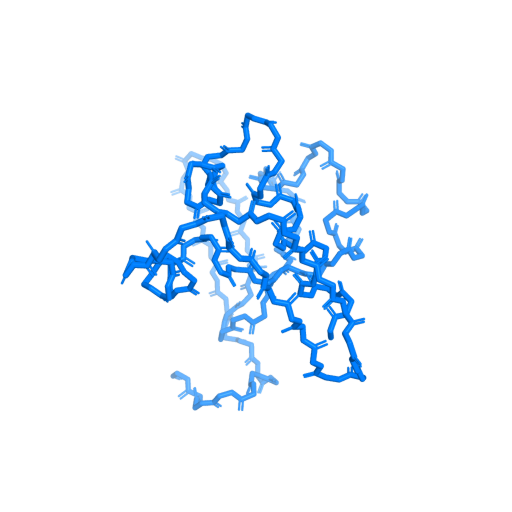 N . LYS A 1 107 ? 9.645 -19.104 -3.564 1.00 89.19 107 LYS A N 1
ATOM 828 C CA . LYS A 1 107 ? 10.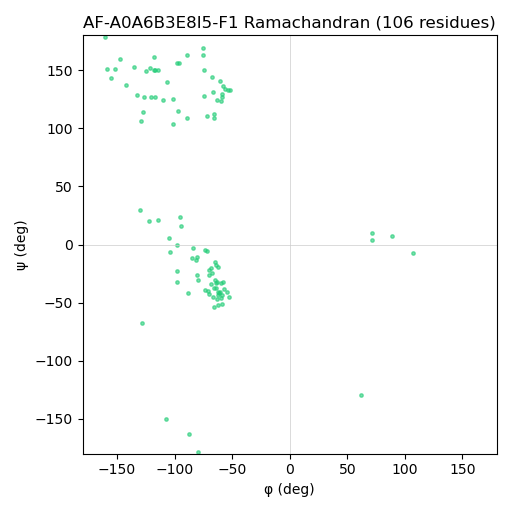100 -18.668 -4.887 1.00 89.19 107 LYS A CA 1
ATOM 829 C C . LYS A 1 107 ? 9.076 -19.098 -5.952 1.00 89.19 107 LYS A C 1
ATOM 831 O O . LYS A 1 107 ? 8.708 -20.279 -5.943 1.00 89.19 107 LYS A O 1
ATOM 836 N N . PRO A 1 108 ? 8.598 -18.164 -6.792 1.00 83.81 108 PRO A N 1
ATOM 837 C CA . PRO A 1 108 ? 7.661 -18.468 -7.867 1.00 83.81 108 PRO A CA 1
ATOM 838 C C . PRO A 1 108 ? 8.326 -19.255 -9.002 1.00 83.81 108 PRO A C 1
ATOM 840 O O . PRO A 1 108 ? 9.563 -19.126 -9.182 1.00 83.81 108 PRO A O 1
#

Mean predicted aligned error: 2.84 Å

pLDDT: mean 96.23, std 2.39, range [83.81, 98.62]

Sequence (108 aa):
ADDVLWSLERHAGKKMEQSDEFDNVSSMKKTGPREITLRFKAPDALFTKALAGDAGIVYSKKEVTAQGEEFGTPGHGDACSGPYTLSRWKSGDSVTIQRYDDYWGKKP

Nearest PDB structures (foldseek):
  7kz9-assembly2_B  TM=8.616E-01  e=9.877E-05  Pseudomonas sp. PDC86
  1uqw-assembly2_B  TM=8.837E-01  e=9.227E-04  Escherichia coli K-12
  8tv8-assembly1_A  TM=7.406E-01  e=5.513E-03  Haemophilus influenzae 86-028NP
  4faj-assembly1_A  TM=8.467E-01  e=9.150E-02  Enterococcus faecalis
  6npo-assembly1_A  TM=7.939E-01  e=1.040E-01  Bacillus anthracis

Secondary structure (DSSP, 8-state):
-HHHHHHHHHHTSTT-TTSGGGTTEEEEEEEETTEEEEEESS--SSHHHHTTSGGG----HHHHHHHGGGTTSTTS-----SSEEEEEEETTTEEEEEE-TT-SS---

Radius of gyration: 15.61 Å; Cα contacts (8 Å, |Δi|>4): 145; chains: 1; bounding box: 35×32×44 Å

Solvent-accessible surface area (backbone atoms only — not comparable to full-atom values): 6597 Å² total; per-residue (Å²): 73,70,39,48,52,52,28,44,53,52,28,50,29,90,91,37,92,41,24,73,74,38,69,48,53,70,46,78,44,77,78,46,85,82,32,73,50,74,41,59,77,52,94,66,90,54,46,71,58,40,45,73,43,79,50,40,54,51,39,42,55,68,54,43,61,74,45,50,90,51,53,92,44,77,87,62,76,70,40,71,81,53,62,51,42,66,72,45,57,46,83,100,76,49,76,42,69,39,78,37,90,83,38,89,65,83,84,130